Protein AF-C0FR20-F1 (afdb_monomer)

Radius of gyration: 13.53 Å; Cα contacts (8 Å, |Δi|>4): 61; chains: 1; bounding box: 29×14×38 Å

Mean predicted aligned error: 3.31 Å

Foldseek 3Di:
DPLLVLLLVQCLVVQLVVLLVVCVVPHDDDPVVSVVNSVCRSNVVSNVVSVVQCVDPVSCCPRSVD

Organism: NCBI:txid622312

Structure (mmCIF, N/CA/C/O backbone):
data_AF-C0FR20-F1
#
_entry.id   AF-C0FR20-F1
#
loop_
_atom_site.group_PDB
_atom_site.id
_atom_site.type_symbol
_atom_site.label_atom_id
_atom_site.label_alt_id
_atom_site.label_comp_id
_atom_site.label_asym_id
_atom_site.label_entity_id
_atom_site.label_seq_id
_atom_site.pdbx_PDB_ins_code
_atom_site.Cartn_x
_atom_site.Cartn_y
_atom_site.Cartn_z
_atom_site.occupancy
_atom_site.B_iso_or_equiv
_atom_site.auth_seq_id
_atom_site.auth_comp_id
_atom_site.auth_asym_id
_atom_site.auth_atom_id
_atom_site.pdbx_PDB_model_num
ATOM 1 N N . MET A 1 1 ? -5.829 -5.203 -20.409 1.00 58.78 1 MET A N 1
ATOM 2 C CA . MET A 1 1 ? -6.086 -4.557 -19.099 1.00 58.78 1 MET A CA 1
ATOM 3 C C . MET A 1 1 ? -5.963 -3.047 -19.222 1.00 58.78 1 MET A C 1
ATOM 5 O O . MET A 1 1 ? -5.105 -2.585 -19.962 1.00 58.78 1 MET A O 1
ATOM 9 N N . ALA A 1 2 ? -6.763 -2.281 -18.477 1.00 76.81 2 ALA A N 1
ATOM 10 C CA . ALA A 1 2 ? -6.503 -0.853 -18.295 1.00 76.81 2 ALA A CA 1
ATOM 11 C C . ALA A 1 2 ? -5.258 -0.654 -17.408 1.00 76.81 2 ALA A C 1
ATOM 13 O O . ALA A 1 2 ? -5.057 -1.406 -16.455 1.00 76.81 2 ALA A O 1
ATOM 14 N N . ALA A 1 3 ? -4.440 0.369 -17.683 1.00 71.38 3 ALA A N 1
ATOM 15 C CA . ALA A 1 3 ? -3.191 0.634 -16.950 1.00 71.38 3 ALA A CA 1
ATOM 16 C C . ALA A 1 3 ? -3.388 0.742 -15.425 1.00 71.38 3 ALA A C 1
ATOM 18 O O . ALA A 1 3 ? -2.543 0.297 -14.654 1.00 71.38 3 ALA A O 1
ATOM 19 N N . LYS A 1 4 ? -4.532 1.278 -14.981 1.00 73.81 4 LYS A N 1
ATOM 20 C CA . LYS A 1 4 ? -4.870 1.357 -13.553 1.00 73.81 4 LYS A CA 1
ATOM 21 C C . LYS A 1 4 ? -5.105 -0.022 -12.929 1.00 73.81 4 LYS A C 1
ATOM 23 O O . LYS A 1 4 ? -4.641 -0.270 -11.823 1.00 73.81 4 LYS A O 1
ATOM 28 N N . SER A 1 5 ? -5.754 -0.938 -13.645 1.00 83.69 5 SER A N 1
ATOM 29 C CA . SER A 1 5 ? -5.966 -2.314 -13.178 1.00 83.69 5 SER A CA 1
ATOM 30 C C . SER A 1 5 ? -4.650 -3.084 -13.035 1.00 83.69 5 SER A C 1
ATOM 32 O O . SER A 1 5 ? -4.541 -3.92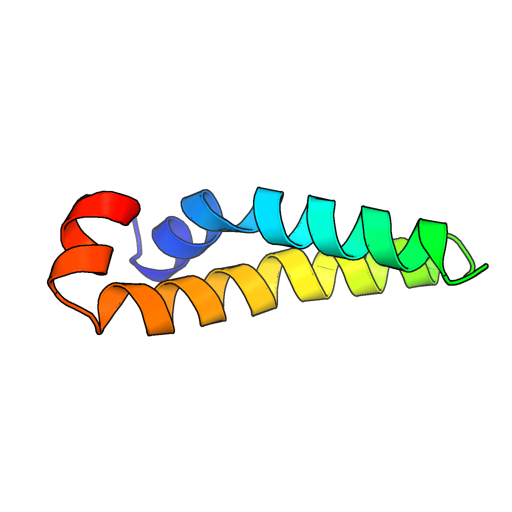6 -12.151 1.00 83.69 5 SER A O 1
ATOM 34 N N . TRP A 1 6 ? -3.646 -2.775 -13.865 1.00 89.62 6 TRP A N 1
ATOM 35 C CA . TRP A 1 6 ? -2.308 -3.368 -13.758 1.00 89.62 6 TRP A CA 1
ATOM 36 C C . TRP A 1 6 ? -1.580 -2.929 -12.485 1.00 89.62 6 TRP A C 1
ATOM 38 O O . TRP A 1 6 ? -1.105 -3.768 -11.724 1.00 89.62 6 TRP A O 1
ATOM 48 N N . GLY A 1 7 ? -1.566 -1.622 -12.207 1.00 88.88 7 GLY A N 1
ATOM 49 C CA . GLY A 1 7 ? -0.981 -1.090 -10.976 1.00 88.88 7 GLY A CA 1
ATOM 50 C C . GLY A 1 7 ? -1.636 -1.646 -9.714 1.00 88.88 7 GLY A C 1
ATOM 51 O O . GLY A 1 7 ? -0.943 -2.041 -8.779 1.00 88.88 7 GLY A O 1
ATOM 52 N N . LEU A 1 8 ? -2.970 -1.746 -9.715 1.00 92.81 8 LEU A N 1
ATOM 53 C CA . LEU A 1 8 ? -3.701 -2.374 -8.618 1.00 92.81 8 LEU A CA 1
ATOM 54 C C . LEU A 1 8 ? -3.242 -3.822 -8.411 1.00 92.81 8 LEU A C 1
ATOM 56 O O . LEU A 1 8 ? -2.835 -4.179 -7.310 1.00 92.81 8 LEU A O 1
ATOM 60 N N . TYR A 1 9 ? -3.259 -4.633 -9.473 1.00 93.44 9 TYR A N 1
ATOM 61 C CA . TYR A 1 9 ? -2.867 -6.041 -9.425 1.00 93.44 9 TYR A CA 1
ATOM 62 C C . TYR A 1 9 ? -1.477 -6.238 -8.812 1.00 93.44 9 TYR A C 1
ATOM 64 O O . TYR A 1 9 ? -1.312 -7.077 -7.931 1.00 93.44 9 TYR A O 1
ATOM 72 N N . LEU A 1 10 ? -0.509 -5.415 -9.213 1.00 92.69 10 LEU A N 1
ATOM 73 C CA . LEU A 1 10 ? 0.880 -5.573 -8.800 1.00 92.69 10 LEU A CA 1
ATOM 74 C C . LEU A 1 10 ? 1.129 -5.181 -7.334 1.00 92.69 10 LEU A C 1
ATOM 76 O O . LEU A 1 10 ? 1.890 -5.848 -6.640 1.00 92.69 10 LEU A O 1
ATOM 80 N N . PHE A 1 11 ? 0.494 -4.107 -6.855 1.00 95.69 11 PHE A N 1
ATOM 81 C CA . PHE A 1 11 ? 0.879 -3.483 -5.584 1.00 95.69 11 PHE A CA 1
ATOM 82 C C . PHE A 1 11 ? -0.120 -3.662 -4.435 1.00 95.69 11 PHE A C 1
ATOM 84 O O . PHE A 1 11 ? 0.263 -3.460 -3.284 1.00 95.69 11 PHE A O 1
ATOM 91 N N . HIS A 1 12 ? -1.379 -4.033 -4.690 1.00 95.69 12 HIS A N 1
ATOM 92 C CA . HIS A 1 12 ? -2.415 -4.023 -3.645 1.00 95.69 12 HIS A CA 1
ATOM 93 C C . HIS A 1 12 ? -2.076 -4.892 -2.424 1.00 95.69 12 HIS A C 1
ATOM 95 O O . HIS A 1 12 ? -2.254 -4.435 -1.296 1.00 95.69 12 HIS A O 1
ATOM 101 N N . TYR A 1 13 ? -1.525 -6.096 -2.620 1.00 95.44 13 TYR A N 1
ATOM 102 C CA . TYR A 1 13 ? -1.137 -6.976 -1.510 1.00 95.44 13 TYR A CA 1
ATOM 103 C C . TYR A 1 13 ? -0.068 -6.363 -0.603 1.00 95.44 13 TYR A C 1
ATOM 105 O O . TYR A 1 13 ? -0.148 -6.530 0.613 1.00 95.44 13 TYR A O 1
ATOM 113 N N . LEU A 1 14 ? 0.899 -5.629 -1.167 1.00 96.25 14 LEU A N 1
ATOM 114 C CA . LEU A 1 14 ? 1.960 -4.985 -0.392 1.00 96.25 14 LEU A CA 1
ATOM 115 C C . LEU A 1 14 ? 1.370 -3.971 0.590 1.00 96.25 14 LEU A C 1
ATOM 117 O O . LEU A 1 14 ? 1.645 -4.029 1.786 1.00 96.25 14 LEU A O 1
ATOM 121 N N . PHE A 1 15 ? 0.519 -3.072 0.094 1.00 97.44 15 PHE A N 1
ATOM 122 C CA . PHE A 1 15 ? -0.086 -2.037 0.929 1.00 97.44 15 PHE A CA 1
ATOM 123 C C . PHE A 1 15 ? -1.082 -2.613 1.934 1.00 97.44 15 PHE A C 1
ATOM 125 O O . PHE A 1 15 ? -1.086 -2.187 3.086 1.00 97.44 15 PHE A O 1
ATOM 132 N N . ILE A 1 16 ? -1.861 -3.628 1.546 1.00 97.69 16 ILE A N 1
ATOM 133 C CA . ILE A 1 16 ? -2.742 -4.350 2.474 1.00 97.69 16 ILE A CA 1
ATOM 134 C C . ILE A 1 16 ? -1.926 -4.946 3.626 1.00 97.69 16 ILE A C 1
ATOM 136 O O . ILE A 1 16 ? -2.248 -4.707 4.790 1.00 97.69 16 ILE A O 1
ATOM 140 N N . ALA A 1 17 ? -0.854 -5.680 3.313 1.00 97.50 17 ALA A N 1
ATOM 141 C CA . ALA A 1 17 ? -0.026 -6.349 4.309 1.00 97.50 17 ALA A CA 1
ATOM 142 C C . ALA A 1 17 ? 0.688 -5.351 5.228 1.00 97.50 17 ALA A C 1
ATOM 144 O O . ALA A 1 17 ? 0.615 -5.485 6.447 1.00 97.50 17 ALA A O 1
ATOM 145 N N . MET A 1 18 ? 1.328 -4.322 4.662 1.00 97.88 18 MET A N 1
ATOM 146 C CA . MET A 1 18 ? 2.025 -3.294 5.439 1.00 97.88 18 MET A CA 1
ATOM 147 C C . MET A 1 18 ? 1.072 -2.553 6.377 1.00 97.88 18 MET A C 1
ATOM 149 O O . MET A 1 18 ? 1.351 -2.424 7.568 1.00 97.88 18 MET A O 1
ATOM 153 N N . THR A 1 19 ? -0.066 -2.078 5.865 1.00 97.81 19 THR A N 1
ATOM 154 C CA . THR A 1 19 ? -1.021 -1.309 6.668 1.00 97.81 19 THR A CA 1
ATOM 155 C C . THR A 1 19 ? -1.668 -2.173 7.746 1.00 97.81 19 THR A C 1
ATOM 157 O O . THR A 1 19 ? -1.769 -1.726 8.885 1.00 97.81 19 THR A O 1
ATOM 160 N N . ALA A 1 20 ? -2.040 -3.420 7.441 1.00 97.25 20 ALA A N 1
ATOM 161 C CA . ALA A 1 20 ? -2.566 -4.344 8.443 1.00 97.25 20 ALA A CA 1
ATOM 162 C C . ALA A 1 20 ? -1.529 -4.648 9.535 1.00 97.25 20 ALA A C 1
ATOM 164 O O . ALA A 1 20 ? -1.844 -4.568 10.724 1.00 97.25 20 ALA A O 1
ATOM 165 N N . TYR A 1 21 ? -0.285 -4.936 9.146 1.00 97.81 21 TYR A N 1
ATOM 166 C CA . TYR A 1 21 ? 0.801 -5.217 10.081 1.00 97.81 21 TYR A CA 1
ATOM 167 C C . TYR A 1 21 ? 1.051 -4.037 11.028 1.00 97.81 21 TYR A C 1
ATOM 169 O O . TYR A 1 21 ? 1.006 -4.194 12.245 1.00 97.81 21 TYR A O 1
ATOM 177 N N . TYR A 1 22 ? 1.231 -2.827 10.496 1.00 97.88 22 TYR A N 1
ATOM 178 C CA . TYR A 1 22 ? 1.543 -1.670 11.334 1.00 97.88 22 TYR A CA 1
ATOM 179 C C . TYR A 1 22 ? 0.361 -1.188 12.177 1.00 97.88 22 TYR A C 1
ATOM 181 O O . TYR A 1 22 ? 0.559 -0.798 13.328 1.00 97.88 22 TYR A O 1
ATOM 189 N N . LEU A 1 23 ? -0.871 -1.241 11.659 1.00 97.75 23 LEU A N 1
ATOM 190 C CA . LEU A 1 23 ? -2.038 -0.869 12.457 1.00 97.75 23 LEU A CA 1
ATOM 191 C C . LEU A 1 23 ? -2.260 -1.845 13.612 1.00 97.75 23 LEU A C 1
ATOM 193 O O . LEU A 1 23 ? -2.540 -1.397 14.719 1.00 97.75 23 LEU A O 1
ATOM 197 N N . THR A 1 24 ? -2.107 -3.152 13.390 1.00 95.94 24 THR A N 1
ATOM 198 C CA . THR A 1 24 ? -2.243 -4.147 14.468 1.00 95.94 24 THR A CA 1
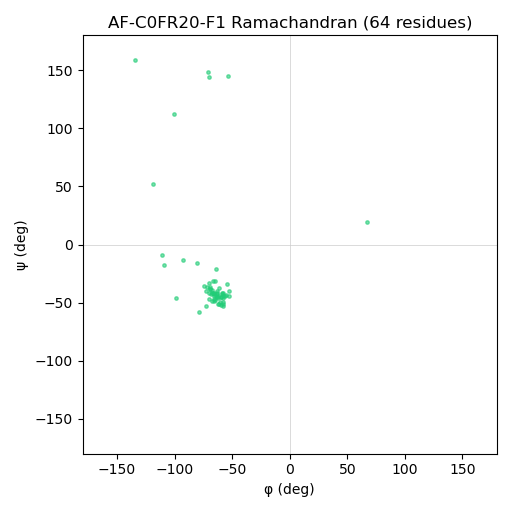ATOM 199 C C . THR A 1 24 ? -1.098 -4.079 15.479 1.00 95.94 24 THR A C 1
ATOM 201 O O . THR A 1 24 ? -1.326 -4.286 16.668 1.00 95.94 24 THR A O 1
ATOM 204 N N . MET A 1 25 ? 0.116 -3.741 15.035 1.00 97.56 25 MET A N 1
ATOM 205 C CA . MET A 1 25 ? 1.283 -3.600 15.908 1.00 97.56 25 MET A CA 1
ATOM 206 C C . MET A 1 25 ? 1.192 -2.375 16.830 1.00 97.56 25 MET A C 1
ATOM 208 O O . MET A 1 25 ? 1.561 -2.460 18.001 1.00 97.56 25 MET A O 1
ATOM 212 N N . TYR A 1 26 ? 0.719 -1.235 16.317 1.00 97.56 26 TYR A N 1
ATOM 213 C CA . TYR A 1 26 ? 0.808 0.048 17.025 1.00 97.56 26 TYR A CA 1
ATOM 214 C C . TYR A 1 26 ? -0.529 0.606 17.513 1.00 97.56 26 TYR A C 1
ATOM 216 O O . TYR A 1 26 ? -0.547 1.584 18.259 1.00 97.56 26 TYR A O 1
ATOM 224 N N . THR A 1 27 ? -1.657 0.015 17.117 1.00 95.81 27 THR A N 1
ATOM 225 C CA . THR A 1 27 ? -2.988 0.519 17.474 1.00 95.81 27 THR A CA 1
ATOM 226 C C . THR A 1 27 ? -3.904 -0.606 17.948 1.00 95.81 27 THR A C 1
ATOM 228 O O . THR A 1 27 ? -3.702 -1.777 17.646 1.00 95.81 27 THR A O 1
ATOM 231 N N . LYS A 1 28 ? -4.951 -0.242 18.691 1.00 94.69 28 LYS A N 1
ATOM 232 C CA . LYS A 1 28 ? -6.038 -1.149 19.095 1.00 94.69 28 LYS A CA 1
ATOM 233 C C . LYS A 1 28 ? -7.362 -0.653 18.525 1.00 94.69 28 LYS A C 1
ATOM 235 O O . LYS A 1 28 ? -8.316 -0.399 19.255 1.00 94.69 28 LYS A O 1
ATOM 240 N N . LEU A 1 29 ? -7.378 -0.415 17.217 1.00 95.56 29 LEU A N 1
ATOM 241 C CA . LEU A 1 29 ? -8.569 0.071 16.533 1.00 95.56 29 LEU A CA 1
ATOM 242 C C . LEU A 1 29 ? -9.643 -1.029 16.446 1.00 95.56 29 LEU A C 1
ATOM 244 O O . LEU A 1 29 ? -9.309 -2.207 16.306 1.00 95.56 29 LEU A O 1
ATOM 248 N N . PRO A 1 30 ? -10.935 -0.659 16.465 1.00 96.75 30 PRO A N 1
ATOM 249 C CA . PRO A 1 30 ? -12.017 -1.568 16.113 1.00 96.75 30 PRO A CA 1
ATOM 250 C C . PRO A 1 30 ? -11.796 -2.192 14.732 1.00 96.75 30 PRO A C 1
ATOM 252 O O . PRO A 1 30 ? -11.338 -1.517 13.807 1.00 96.75 30 PRO A O 1
ATOM 255 N N . ALA A 1 31 ? -12.205 -3.454 14.568 1.00 95.31 31 ALA A N 1
ATOM 256 C CA . ALA A 1 31 ? -12.022 -4.203 13.323 1.00 95.31 31 ALA A CA 1
ATOM 257 C C . ALA A 1 31 ? -12.558 -3.452 12.092 1.00 95.31 31 ALA A C 1
ATOM 259 O O . ALA A 1 31 ? -11.899 -3.418 11.059 1.00 95.31 31 ALA A O 1
ATOM 260 N N . VAL A 1 32 ? -13.709 -2.783 12.218 1.00 97.44 32 VAL A N 1
ATOM 261 C CA . VAL A 1 32 ? -14.305 -1.991 11.130 1.00 97.44 32 VAL A CA 1
ATOM 262 C C . VAL A 1 32 ? -13.348 -0.900 10.637 1.00 97.44 32 VAL A C 1
ATOM 264 O O . VAL A 1 32 ? -13.157 -0.759 9.433 1.00 97.44 32 VAL A O 1
ATOM 267 N N . LEU A 1 33 ? -12.694 -0.168 11.545 1.00 97.38 33 LEU A N 1
ATOM 268 C CA . LEU A 1 33 ? -11.734 0.873 11.164 1.00 97.38 33 LEU A CA 1
ATOM 269 C C . LEU A 1 33 ? -10.467 0.273 10.547 1.00 97.38 33 LEU A C 1
ATOM 271 O O . LEU A 1 33 ? -9.967 0.813 9.563 1.00 97.38 33 LEU A O 1
ATOM 275 N N . LEU A 1 34 ? -9.983 -0.861 11.067 1.00 97.00 34 LEU A N 1
ATOM 276 C CA . LEU A 1 34 ? -8.848 -1.575 10.472 1.00 97.00 34 LEU A CA 1
ATOM 277 C C . LEU A 1 34 ? -9.136 -1.959 9.019 1.00 97.00 34 LEU A C 1
ATOM 279 O O . LEU A 1 34 ? -8.338 -1.645 8.139 1.00 97.00 34 LEU A O 1
ATOM 283 N N . TYR A 1 35 ? -10.293 -2.568 8.747 1.00 96.44 35 TYR A N 1
ATOM 284 C CA . TYR A 1 35 ? -10.675 -2.944 7.386 1.00 96.44 35 TYR A CA 1
ATOM 285 C C . TYR A 1 35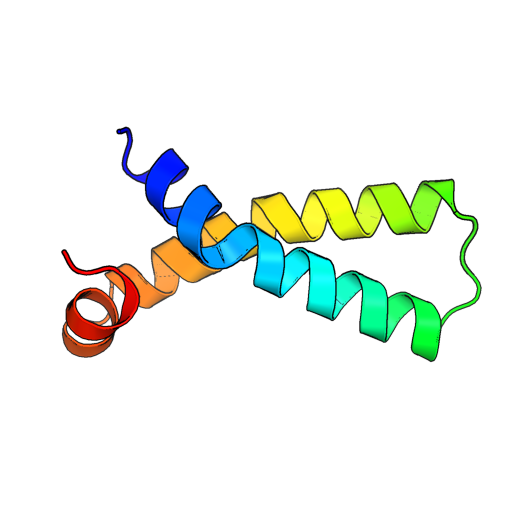 ? -10.826 -1.732 6.464 1.00 96.44 35 TYR A C 1
ATOM 287 O O . TYR A 1 35 ? -10.371 -1.793 5.323 1.00 96.44 35 TYR A O 1
ATOM 295 N N . LEU A 1 36 ? -11.401 -0.623 6.943 1.00 98.12 36 LEU A N 1
ATOM 296 C CA . LEU A 1 36 ? -11.515 0.604 6.150 1.00 98.12 36 LEU A CA 1
ATOM 297 C C . LEU A 1 36 ? -10.141 1.182 5.785 1.00 98.12 36 LEU A C 1
ATOM 299 O O . LEU A 1 36 ? -9.917 1.526 4.625 1.00 98.12 36 LEU A O 1
ATOM 303 N N . PHE A 1 37 ? -9.205 1.246 6.736 1.00 97.75 37 PHE A N 1
ATOM 304 C CA . PHE A 1 37 ? -7.856 1.747 6.465 1.00 97.75 37 PHE A CA 1
ATOM 305 C C . PHE A 1 37 ? -7.058 0.819 5.554 1.00 97.75 37 PHE A C 1
ATOM 307 O O . PHE A 1 37 ? -6.403 1.292 4.628 1.00 97.75 37 PHE A O 1
ATOM 314 N N . VAL A 1 38 ? -7.137 -0.493 5.774 1.00 97.75 38 VAL A N 1
ATOM 315 C CA . VAL A 1 38 ? -6.469 -1.493 4.932 1.00 97.75 38 VAL A CA 1
ATOM 316 C C . VAL A 1 38 ? -7.022 -1.461 3.507 1.00 97.75 38 VAL A C 1
ATOM 318 O O . VAL A 1 38 ? -6.243 -1.472 2.555 1.00 97.75 38 VAL A O 1
ATOM 321 N N . ALA A 1 39 ? -8.343 -1.350 3.340 1.00 97.75 39 ALA A N 1
ATOM 322 C CA . ALA A 1 39 ? -8.961 -1.201 2.027 1.00 97.75 39 ALA A CA 1
ATOM 323 C C . ALA A 1 39 ? -8.497 0.094 1.348 1.00 97.75 39 ALA A C 1
ATOM 325 O O . ALA A 1 39 ? -7.998 0.054 0.223 1.00 97.75 39 ALA A O 1
ATOM 326 N N . ALA A 1 40 ? -8.584 1.234 2.041 1.00 97.81 40 ALA A N 1
ATOM 327 C CA . ALA A 1 40 ? -8.140 2.518 1.507 1.00 97.81 40 ALA A CA 1
ATOM 328 C C . ALA A 1 40 ? -6.664 2.479 1.077 1.00 97.81 40 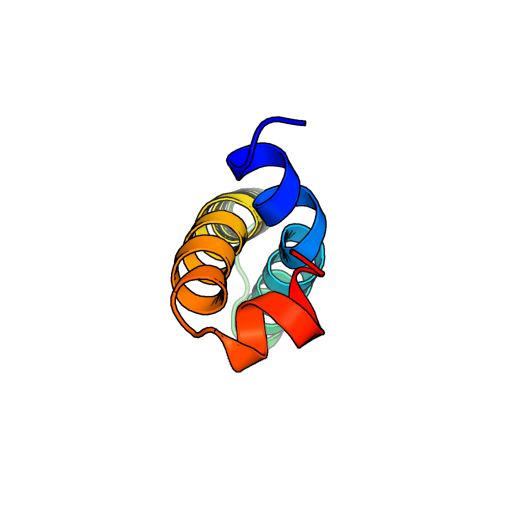ALA A C 1
ATOM 330 O O . ALA A 1 40 ? -6.340 2.918 -0.026 1.00 97.81 40 ALA A O 1
ATOM 331 N N . ALA A 1 41 ? -5.785 1.895 1.894 1.00 97.44 41 ALA A N 1
ATOM 332 C CA . ALA A 1 41 ? -4.369 1.738 1.580 1.00 97.44 41 ALA A CA 1
ATOM 333 C C . ALA A 1 41 ? -4.129 0.792 0.394 1.00 97.44 41 ALA A C 1
ATOM 335 O O . ALA A 1 41 ? -3.327 1.113 -0.481 1.00 97.44 41 ALA A O 1
ATOM 336 N N . GLY A 1 42 ? -4.849 -0.330 0.316 1.00 96.94 42 GLY A N 1
ATOM 337 C CA . GLY A 1 42 ? -4.750 -1.281 -0.792 1.00 96.94 42 GLY A CA 1
ATOM 338 C C . GLY A 1 42 ? -5.065 -0.649 -2.148 1.00 96.94 42 GLY A C 1
ATOM 339 O O . GLY A 1 42 ? -4.338 -0.877 -3.112 1.00 96.94 42 GLY A O 1
ATOM 340 N N . PHE A 1 43 ? -6.096 0.198 -2.225 1.00 96.12 43 PHE A N 1
ATOM 341 C CA . PHE A 1 43 ? -6.435 0.916 -3.457 1.00 96.12 43 PHE A CA 1
ATOM 342 C C . PHE A 1 43 ? -5.527 2.129 -3.691 1.00 96.12 43 PHE A C 1
ATOM 344 O O . PHE A 1 43 ? -4.863 2.219 -4.725 1.00 96.12 43 PHE A O 1
ATOM 351 N N . ALA A 1 44 ? -5.487 3.072 -2.747 1.00 96.44 44 ALA A N 1
ATOM 352 C CA . ALA A 1 44 ? -4.772 4.334 -2.925 1.00 96.44 44 ALA A CA 1
ATOM 353 C C . ALA A 1 44 ? -3.258 4.121 -3.034 1.00 96.44 44 ALA A C 1
ATOM 355 O O . ALA A 1 44 ? -2.624 4.679 -3.929 1.00 96.44 44 ALA A O 1
ATOM 356 N N . GLY A 1 45 ? -2.692 3.273 -2.171 1.00 96.31 45 GLY A N 1
ATOM 357 C CA . GLY A 1 45 ? -1.275 2.929 -2.179 1.00 96.31 45 GLY A CA 1
ATOM 358 C C . GLY A 1 45 ? -0.865 2.249 -3.478 1.00 96.31 45 GLY A C 1
ATOM 359 O O . GLY A 1 45 ? 0.120 2.658 -4.088 1.00 96.31 45 GLY A O 1
ATOM 360 N N . ALA A 1 46 ? -1.658 1.293 -3.972 1.00 95.75 46 ALA A N 1
ATOM 361 C CA . ALA A 1 46 ? -1.341 0.608 -5.221 1.00 95.75 46 ALA A CA 1
ATOM 362 C C . ALA A 1 46 ? -1.355 1.546 -6.436 1.00 95.75 46 ALA A C 1
ATOM 364 O O . ALA A 1 46 ? -0.431 1.516 -7.252 1.00 95.75 46 ALA A O 1
ATOM 365 N N . TYR A 1 47 ? -2.364 2.416 -6.549 1.00 95.12 47 TYR A N 1
ATOM 366 C CA . TYR A 1 47 ? -2.419 3.392 -7.639 1.00 95.12 47 TYR A CA 1
ATOM 367 C C . TYR A 1 47 ? -1.286 4.419 -7.561 1.00 95.12 47 TYR A C 1
ATOM 369 O O . TYR A 1 47 ? -0.679 4.734 -8.585 1.00 95.12 47 TYR A O 1
ATOM 377 N N . LEU A 1 48 ? -0.984 4.922 -6.362 1.00 95.75 48 LEU A N 1
ATOM 378 C CA . LEU A 1 48 ? 0.085 5.893 -6.149 1.00 95.75 48 LEU A CA 1
ATOM 379 C C . LEU A 1 48 ? 1.461 5.285 -6.446 1.00 95.75 48 LEU A C 1
ATOM 381 O O . LEU A 1 48 ? 2.242 5.878 -7.188 1.00 95.75 48 LEU A O 1
ATOM 385 N N . ALA A 1 49 ? 1.736 4.082 -5.940 1.00 95.31 49 ALA A N 1
ATOM 386 C CA . ALA A 1 49 ? 2.982 3.368 -6.201 1.00 95.31 49 ALA A CA 1
ATOM 387 C C . ALA A 1 49 ? 3.178 3.096 -7.690 1.00 95.31 49 ALA A C 1
ATOM 389 O O . ALA A 1 49 ? 4.253 3.368 -8.221 1.00 95.31 49 ALA A O 1
ATOM 390 N N . TYR A 1 50 ? 2.134 2.632 -8.380 1.00 94.94 50 TYR A N 1
ATOM 391 C CA . TYR A 1 50 ? 2.200 2.411 -9.819 1.00 94.94 50 TYR A CA 1
ATOM 392 C C . TYR A 1 50 ? 2.527 3.691 -10.587 1.00 94.94 50 TYR A C 1
ATOM 394 O O . TYR A 1 50 ? 3.393 3.669 -11.460 1.00 94.94 50 TYR A O 1
ATOM 402 N N . GLU A 1 51 ? 1.883 4.812 -10.250 1.00 94.75 51 GLU A N 1
ATOM 403 C CA . GLU A 1 51 ? 2.145 6.096 -10.903 1.00 94.75 51 GLU A CA 1
ATOM 404 C C . GLU A 1 51 ? 3.545 6.649 -10.627 1.00 94.75 51 GLU A C 1
ATOM 406 O O . GLU A 1 51 ? 4.122 7.291 -11.503 1.00 94.75 51 GLU A O 1
ATOM 411 N N . ILE A 1 52 ? 4.124 6.375 -9.459 1.00 95.25 52 ILE A N 1
ATOM 412 C CA . ILE A 1 52 ? 5.510 6.744 -9.154 1.00 95.25 52 ILE A CA 1
ATOM 413 C C . ILE A 1 52 ? 6.479 5.841 -9.927 1.00 95.25 52 ILE A C 1
ATOM 415 O O . ILE A 1 52 ? 7.331 6.330 -10.668 1.00 95.25 52 ILE A O 1
ATOM 419 N N . ILE A 1 53 ? 6.325 4.522 -9.802 1.00 95.44 53 ILE A N 1
ATOM 420 C CA . ILE A 1 53 ? 7.250 3.528 -10.360 1.00 95.44 53 ILE A CA 1
ATOM 421 C C . ILE A 1 53 ? 7.286 3.607 -11.884 1.00 95.44 53 ILE A C 1
ATOM 423 O O . ILE A 1 53 ? 8.365 3.602 -12.475 1.00 95.44 53 ILE A O 1
ATOM 427 N N . ARG A 1 54 ? 6.131 3.770 -12.541 1.00 93.94 54 ARG A N 1
ATOM 428 C CA . ARG A 1 54 ? 6.076 3.849 -14.007 1.00 93.94 54 ARG A CA 1
ATOM 429 C C . ARG A 1 54 ? 6.803 5.065 -14.591 1.00 93.94 54 AR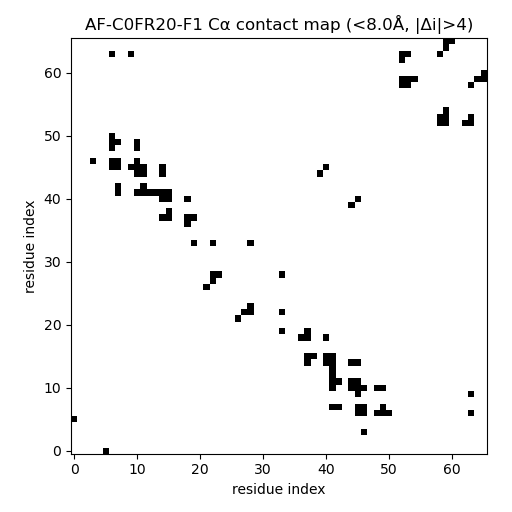G A C 1
ATOM 431 O O . ARG A 1 54 ? 7.131 5.058 -15.773 1.00 93.94 54 ARG A O 1
ATOM 438 N N . ARG A 1 55 ? 7.024 6.124 -13.805 1.00 95.38 55 ARG A N 1
ATOM 439 C CA . ARG A 1 55 ? 7.713 7.345 -14.263 1.00 95.38 55 ARG A CA 1
ATOM 440 C C . ARG A 1 55 ? 9.230 7.194 -14.270 1.00 95.38 55 ARG A C 1
ATOM 442 O O . ARG A 1 55 ? 9.904 7.987 -14.918 1.00 95.38 55 ARG A O 1
ATOM 449 N N . ILE A 1 56 ? 9.764 6.184 -13.587 1.00 96.75 56 ILE A N 1
ATOM 450 C CA . ILE A 1 56 ? 11.199 5.915 -13.517 1.00 96.75 56 ILE A CA 1
ATOM 451 C C . ILE A 1 56 ? 11.506 4.775 -14.500 1.00 96.75 56 ILE A C 1
ATOM 453 O O . ILE A 1 56 ? 11.077 3.651 -14.252 1.00 96.75 56 ILE A O 1
ATOM 457 N N . PRO A 1 57 ? 12.238 5.013 -15.608 1.00 93.31 57 PRO A N 1
ATOM 458 C CA . PRO A 1 57 ? 12.388 4.033 -16.691 1.00 93.31 57 PRO A CA 1
ATOM 459 C C . PRO A 1 57 ? 12.912 2.667 -16.238 1.00 93.31 57 PRO A C 1
ATOM 461 O O . PRO A 1 57 ? 12.370 1.642 -16.640 1.00 93.31 57 PRO A O 1
ATOM 464 N N . VAL A 1 58 ? 13.921 2.659 -15.362 1.00 97.00 58 VAL A N 1
ATOM 465 C CA . VAL A 1 58 ? 14.517 1.422 -14.840 1.00 97.00 58 VAL A CA 1
ATOM 466 C C . VAL A 1 58 ? 13.511 0.650 -13.986 1.00 97.00 58 VAL A C 1
ATOM 468 O O . VAL A 1 58 ? 13.313 -0.535 -14.217 1.00 97.00 58 VAL A O 1
ATOM 471 N N . LEU A 1 59 ? 12.830 1.318 -13.047 1.00 95.12 59 LEU A N 1
ATOM 472 C CA . LEU A 1 59 ? 11.861 0.662 -12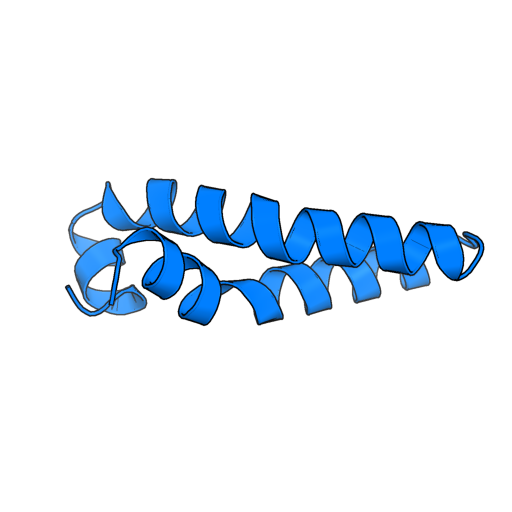.162 1.00 95.12 59 LEU A CA 1
ATOM 473 C C . LEU A 1 59 ? 10.609 0.206 -12.910 1.00 95.12 59 LEU A C 1
ATOM 475 O O . LEU A 1 59 ? 10.062 -0.851 -12.616 1.00 95.12 59 LEU A O 1
ATOM 479 N N . ARG A 1 60 ? 10.159 0.981 -13.898 1.00 94.00 60 ARG A N 1
ATOM 480 C CA . ARG A 1 60 ? 9.040 0.600 -14.757 1.00 94.00 60 ARG A CA 1
ATOM 481 C C . ARG A 1 60 ? 9.333 -0.724 -15.468 1.00 94.00 60 ARG A C 1
ATOM 483 O O . ARG A 1 60 ? 8.489 -1.616 -15.447 1.00 94.00 60 ARG A O 1
ATOM 490 N N . TRP A 1 61 ? 10.534 -0.873 -16.021 1.00 93.75 61 TRP A N 1
ATOM 491 C CA . TRP A 1 61 ? 10.922 -2.099 -16.707 1.00 93.75 61 TR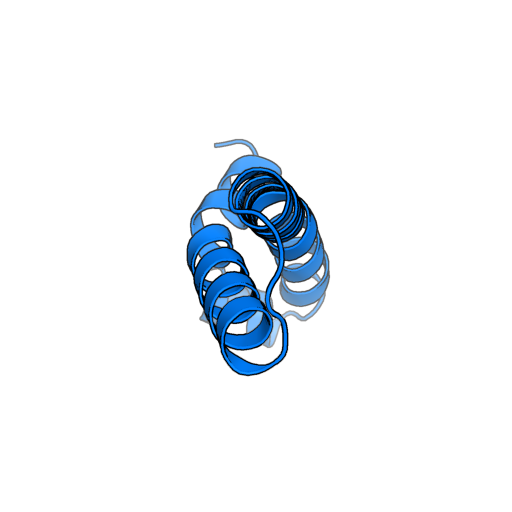P A CA 1
ATOM 492 C C . TRP A 1 61 ? 11.107 -3.275 -15.737 1.00 93.75 61 TRP A C 1
ATOM 494 O O . TRP A 1 61 ? 10.553 -4.345 -15.972 1.00 93.75 61 TRP A O 1
ATOM 504 N N . THR A 1 62 ? 11.819 -3.080 -14.621 1.00 95.06 62 THR A N 1
ATOM 505 C CA . THR A 1 62 ? 12.136 -4.176 -13.686 1.00 95.06 62 THR A CA 1
ATOM 506 C C . THR A 1 62 ? 10.954 -4.627 -12.831 1.00 95.06 62 THR A C 1
ATOM 508 O O . THR A 1 62 ? 10.847 -5.812 -12.530 1.00 95.06 62 THR A O 1
ATOM 511 N N . VAL A 1 63 ? 10.078 -3.707 -12.420 1.00 93.06 63 VAL A N 1
ATOM 512 C CA . VAL A 1 63 ? 8.963 -3.991 -11.503 1.00 93.06 63 VAL A CA 1
ATOM 513 C C . VAL A 1 63 ? 7.660 -4.193 -12.269 1.00 93.06 63 VAL A C 1
ATOM 515 O O . VAL A 1 63 ? 6.935 -5.146 -11.999 1.00 93.06 63 VAL A O 1
ATOM 518 N N . CYS A 1 64 ? 7.350 -3.314 -13.229 1.00 90.81 64 CYS A N 1
ATOM 519 C CA . CYS A 1 64 ? 6.075 -3.354 -13.951 1.00 90.81 64 CYS A CA 1
ATOM 520 C C . CYS A 1 64 ? 6.125 -4.163 -15.257 1.00 90.81 64 CYS A C 1
ATOM 522 O O . CYS A 1 64 ? 5.055 -4.440 -15.797 1.00 90.81 64 CYS A O 1
ATOM 524 N N . GLY A 1 65 ? 7.312 -4.513 -15.771 1.00 88.88 65 GLY A N 1
ATOM 525 C CA . GLY A 1 65 ? 7.479 -5.329 -16.982 1.00 88.88 65 GLY A CA 1
ATOM 526 C C . GLY A 1 65 ? 7.013 -4.667 -18.285 1.00 88.88 65 GLY A C 1
ATOM 527 O O . GLY A 1 65 ? 6.732 -5.373 -19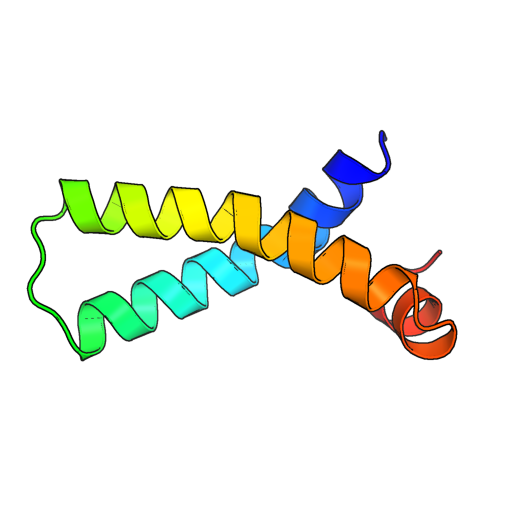.252 1.00 88.88 65 GLY A O 1
ATOM 528 N N . ILE A 1 66 ? 6.888 -3.334 -18.307 1.00 85.75 66 ILE A N 1
ATOM 529 C CA . ILE A 1 66 ? 6.375 -2.536 -19.439 1.00 85.75 66 ILE A CA 1
ATOM 530 C C . ILE A 1 66 ? 7.294 -1.370 -19.760 1.00 85.75 66 ILE A C 1
ATOM 532 O O . ILE A 1 66 ? 7.361 -0.949 -20.930 1.00 85.75 66 ILE A O 1
#

Nearest PDB structures (foldseek):
  8b6h-assembly1_EG  TM=6.171E-01  e=9.279E+00  Tetrahymena thermophila SB210

pLDDT: mean 93.77, std 6.83, range [58.78, 98.12]

Secondary structure (DSSP, 8-state):
--HHHHHHHHHHHHHHHHHHHHHHHH----HHHHHHHHHHHHHHHHHHHHHHHTTSHHHIIIII--

Sequence (66 aa):
MAAKSWGLYLFHYLFIAMTAYYLTMYTKLPAVL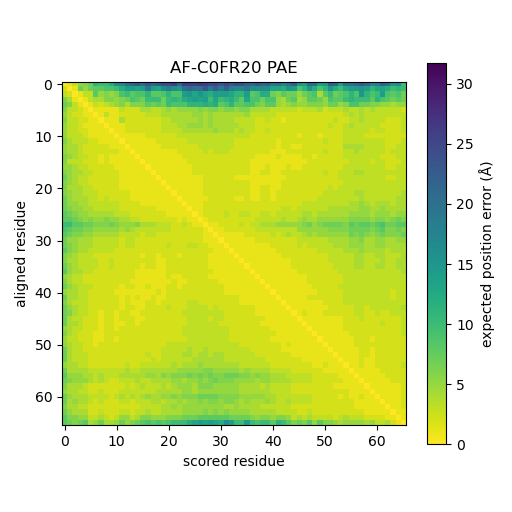LYLFVAAAGFAGAYLAYEIIRRIPVLRWTVCGI

Solvent-accessible surface area (backbone atoms only — not comparable to full-atom values): 3569 Å² total; per-residue (Å²): 131,58,74,67,60,51,24,33,69,75,33,20,65,58,30,29,50,52,45,46,51,52,44,62,74,76,46,89,68,57,69,70,57,50,53,52,51,24,50,51,32,18,54,52,44,6,45,52,49,37,62,55,38,59,72,37,70,67,49,15,43,76,73,68,71,106